Protein AF-A0A438CAY6-F1 (afdb_monomer)

Radius of gyration: 26.14 Å; Cα contacts (8 Å, |Δi|>4): 34; chains: 1; bounding box: 60×18×71 Å

Organism: Vitis vinifera (NCBI:txid29760)

pLDDT: mean 85.48, std 8.79, range [54.5, 96.44]

Mean predicted aligned error: 11.06 Å

Structure (mmCIF, N/CA/C/O backbone):
data_AF-A0A438CAY6-F1
#
_entry.id   AF-A0A438CAY6-F1
#
loop_
_atom_site.group_PDB
_atom_site.id
_atom_site.type_symbol
_atom_site.label_atom_id
_atom_site.label_alt_id
_atom_site.label_comp_id
_atom_site.label_asym_id
_atom_site.label_entity_id
_atom_site.label_seq_id
_atom_site.pdbx_PDB_ins_code
_atom_site.Cartn_x
_atom_site.Cartn_y
_atom_site.Cartn_z
_atom_site.occ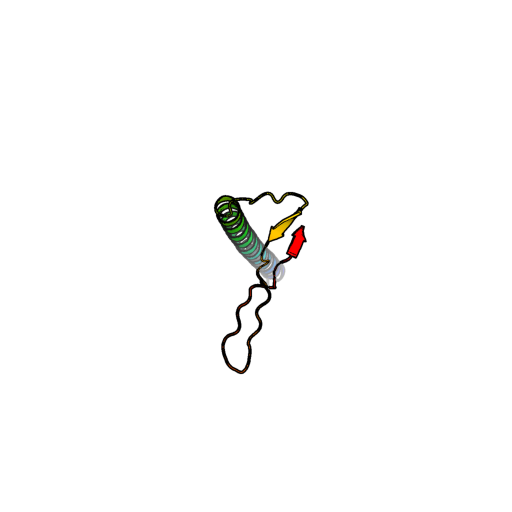upancy
_atom_site.B_iso_or_equiv
_atom_site.auth_seq_id
_atom_site.auth_comp_id
_atom_site.auth_asym_id
_atom_site.auth_atom_id
_atom_site.pdbx_PDB_model_num
ATOM 1 N N . MET A 1 1 ? 28.873 -5.120 -43.623 1.00 54.50 1 MET A N 1
ATOM 2 C CA . MET A 1 1 ? 27.969 -4.626 -42.564 1.00 54.50 1 MET A CA 1
ATOM 3 C C . MET A 1 1 ? 28.574 -5.023 -41.232 1.00 54.50 1 MET A C 1
ATOM 5 O O . MET A 1 1 ? 28.785 -6.213 -41.036 1.00 54.50 1 MET A O 1
ATOM 9 N N . ASP A 1 2 ? 28.883 -4.061 -40.360 1.00 62.44 2 ASP A N 1
ATOM 10 C CA . ASP A 1 2 ? 29.445 -4.328 -39.027 1.00 62.44 2 ASP A CA 1
ATOM 11 C C . ASP A 1 2 ? 28.361 -4.843 -38.076 1.00 62.44 2 ASP A C 1
ATOM 13 O O . ASP A 1 2 ? 27.790 -4.104 -37.273 1.00 62.44 2 ASP A O 1
ATOM 17 N N . LEU A 1 3 ? 28.062 -6.135 -38.203 1.00 67.06 3 LEU A N 1
ATOM 18 C CA . LEU A 1 3 ? 27.089 -6.854 -37.377 1.00 67.06 3 LEU A CA 1
ATOM 19 C C . LEU A 1 3 ? 27.413 -6.724 -35.876 1.00 67.06 3 LEU A C 1
ATOM 21 O O . LEU A 1 3 ? 26.512 -6.488 -35.077 1.00 67.06 3 LEU A O 1
ATOM 25 N N . SER A 1 4 ? 28.699 -6.717 -35.502 1.00 78.31 4 SER A N 1
ATOM 26 C CA . SER A 1 4 ? 29.126 -6.606 -34.098 1.00 78.31 4 SER A CA 1
ATOM 27 C C . SER A 1 4 ? 28.765 -5.269 -33.441 1.00 78.31 4 SER A C 1
ATOM 29 O O . SER A 1 4 ? 28.470 -5.228 -32.247 1.00 78.31 4 SER A O 1
ATOM 31 N N . ARG A 1 5 ? 28.746 -4.167 -34.204 1.00 81.25 5 ARG A N 1
ATOM 32 C CA . ARG A 1 5 ? 28.385 -2.840 -33.685 1.00 81.25 5 ARG A CA 1
ATOM 33 C C . ARG A 1 5 ? 26.879 -2.721 -33.458 1.00 81.25 5 ARG A C 1
ATOM 35 O O . ARG A 1 5 ? 26.454 -2.081 -32.498 1.00 81.25 5 ARG A O 1
ATOM 42 N N . ALA A 1 6 ? 26.082 -3.342 -34.328 1.00 81.62 6 ALA A N 1
ATOM 43 C CA . ALA A 1 6 ? 24.633 -3.406 -34.173 1.00 81.62 6 ALA A CA 1
ATOM 44 C C . ALA A 1 6 ? 24.233 -4.274 -32.969 1.00 81.62 6 ALA A C 1
ATOM 46 O O . ALA A 1 6 ? 23.356 -3.878 -32.202 1.00 81.62 6 ALA A O 1
ATOM 47 N N . ASP A 1 7 ? 24.914 -5.402 -32.764 1.00 84.50 7 ASP A N 1
ATOM 48 C CA . ASP A 1 7 ? 24.661 -6.297 -31.632 1.00 84.50 7 ASP A CA 1
ATOM 49 C C . ASP A 1 7 ? 25.027 -5.648 -30.290 1.00 84.50 7 ASP A C 1
ATOM 51 O O . ASP A 1 7 ? 24.229 -5.683 -29.353 1.00 84.50 7 ASP A O 1
ATOM 55 N N . MET A 1 8 ? 26.176 -4.964 -30.211 1.00 87.56 8 MET A N 1
ATOM 56 C CA . MET A 1 8 ? 26.564 -4.203 -29.015 1.00 87.56 8 MET A CA 1
ATOM 57 C C . MET A 1 8 ? 25.566 -3.092 -28.687 1.00 87.56 8 MET A C 1
ATOM 59 O O . MET A 1 8 ? 25.204 -2.918 -27.526 1.00 87.56 8 MET A O 1
ATOM 63 N N . LYS A 1 9 ? 25.085 -2.363 -29.702 1.00 88.81 9 LYS A N 1
ATOM 64 C CA . LYS A 1 9 ? 24.078 -1.320 -29.496 1.00 88.81 9 LYS A CA 1
ATOM 65 C C . LYS A 1 9 ? 22.790 -1.904 -28.911 1.00 88.81 9 LYS A C 1
ATOM 67 O O . LYS A 1 9 ? 22.302 -1.397 -27.912 1.00 88.81 9 LYS A O 1
ATOM 72 N N . ARG A 1 10 ? 22.284 -3.009 -29.472 1.00 88.31 10 ARG A N 1
ATOM 73 C CA . ARG A 1 10 ? 21.073 -3.674 -28.960 1.00 88.31 10 ARG A CA 1
ATOM 74 C C . ARG A 1 10 ? 21.245 -4.170 -27.527 1.00 88.31 10 ARG A C 1
ATOM 76 O O . ARG A 1 10 ? 20.302 -4.083 -26.754 1.00 88.31 10 ARG A O 1
ATOM 83 N N . PHE A 1 11 ? 22.421 -4.688 -27.175 1.00 89.81 11 PHE A N 1
ATOM 84 C CA . PHE A 1 11 ? 22.711 -5.116 -25.806 1.00 89.81 11 PHE A CA 1
ATOM 85 C C . PHE A 1 11 ? 22.658 -3.944 -24.815 1.00 89.81 11 PHE A C 1
ATOM 87 O O . PHE A 1 11 ? 22.016 -4.056 -23.774 1.00 89.81 11 PHE A O 1
ATOM 94 N N . LEU A 1 12 ? 23.276 -2.811 -25.164 1.00 91.81 12 LEU A N 1
ATOM 95 C CA . LEU A 1 12 ? 23.251 -1.602 -24.336 1.00 91.81 12 LEU A CA 1
ATOM 96 C C . LEU A 1 12 ? 21.832 -1.038 -24.199 1.00 91.81 12 LEU A C 1
ATOM 98 O O . LEU A 1 12 ? 21.396 -0.778 -23.081 1.00 91.81 12 LEU A O 1
ATOM 102 N N . ASP A 1 13 ? 21.097 -0.941 -25.311 1.00 90.56 13 ASP A N 1
ATOM 103 C CA . ASP A 1 13 ? 19.711 -0.459 -25.324 1.00 90.56 13 ASP A CA 1
ATOM 104 C C . ASP A 1 13 ? 18.807 -1.335 -24.425 1.00 90.56 13 ASP A C 1
ATOM 106 O O . ASP A 1 13 ? 17.929 -0.834 -23.723 1.00 90.56 13 ASP A O 1
ATOM 110 N N . LEU A 1 14 ? 19.017 -2.659 -24.416 1.00 93.12 14 LEU A N 1
ATOM 111 C CA . LEU A 1 14 ? 18.262 -3.582 -23.561 1.00 93.12 14 LEU A CA 1
ATOM 112 C C . LEU A 1 14 ? 18.600 -3.418 -22.074 1.00 93.12 14 LEU A C 1
ATOM 114 O O . LEU A 1 14 ? 17.686 -3.436 -21.249 1.00 93.12 14 LEU A O 1
ATOM 118 N N . ASN A 1 15 ? 19.880 -3.244 -21.739 1.00 92.94 15 ASN A N 1
ATOM 119 C CA . ASN A 1 15 ? 20.311 -3.040 -20.357 1.00 92.94 15 ASN A CA 1
ATOM 120 C C . ASN A 1 15 ? 19.752 -1.727 -19.786 1.00 92.94 15 ASN A C 1
ATOM 122 O O . ASN A 1 15 ? 19.228 -1.710 -18.677 1.00 92.94 15 ASN A O 1
ATOM 126 N N . GLU A 1 16 ? 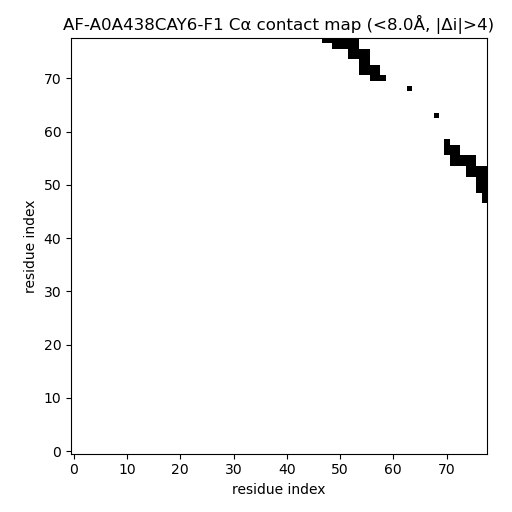19.777 -0.649 -20.573 1.00 93.44 16 GLU A N 1
ATOM 127 C CA . GLU A 1 16 ? 19.208 0.644 -20.174 1.00 93.44 16 GLU A CA 1
ATOM 128 C C . GLU A 1 16 ? 17.698 0.534 -19.891 1.00 93.44 16 GLU A C 1
ATOM 130 O O . GLU A 1 16 ? 17.197 1.038 -18.884 1.00 93.44 16 GLU A O 1
ATOM 135 N N . MET A 1 17 ? 16.959 -0.204 -20.724 1.00 94.56 17 MET A N 1
ATOM 136 C CA . MET A 1 17 ? 15.529 -0.449 -20.503 1.00 94.56 17 MET A CA 1
ATOM 137 C C . MET A 1 17 ? 15.248 -1.268 -19.236 1.00 94.56 17 MET A C 1
ATOM 139 O O . MET A 1 17 ? 14.245 -1.035 -18.551 1.00 94.56 17 MET A O 1
ATOM 143 N N . GLU A 1 18 ? 16.104 -2.240 -18.920 1.00 93.50 18 GLU A N 1
ATOM 144 C CA . GLU A 1 18 ? 15.983 -3.045 -17.705 1.00 93.50 18 GLU A CA 1
ATOM 145 C C . GLU A 1 18 ? 16.263 -2.218 -16.443 1.00 93.50 18 GLU A C 1
ATOM 147 O O . GLU A 1 18 ? 15.505 -2.307 -15.472 1.00 93.50 18 GLU A O 1
ATOM 152 N N . GLU A 1 19 ? 17.272 -1.346 -16.476 1.00 93.88 19 GLU A N 1
ATOM 153 C CA . GLU A 1 19 ? 17.566 -0.399 -15.396 1.00 93.88 19 GLU A CA 1
ATOM 154 C C . GLU A 1 19 ? 16.383 0.541 -15.134 1.00 93.88 19 GLU A C 1
ATOM 156 O O . GLU A 1 19 ? 15.890 0.612 -14.006 1.00 93.88 19 GLU A O 1
ATOM 161 N N . LEU A 1 20 ? 15.822 1.156 -16.182 1.00 95.19 20 LEU A N 1
ATOM 162 C CA . LEU A 1 20 ? 14.643 2.023 -16.065 1.00 95.19 20 LEU A CA 1
ATOM 163 C C . LEU A 1 20 ? 13.437 1.298 -15.450 1.00 95.19 20 LEU A C 1
ATOM 165 O O . LEU A 1 20 ? 12.692 1.861 -14.639 1.00 95.19 20 LEU A O 1
ATOM 169 N N . ARG A 1 21 ? 13.233 0.027 -15.813 1.00 95.62 21 ARG A N 1
ATOM 170 C CA . ARG A 1 21 ? 12.160 -0.800 -15.248 1.00 95.62 21 ARG A CA 1
ATOM 171 C C . ARG A 1 21 ? 12.388 -1.079 -13.764 1.00 95.62 21 ARG A C 1
ATOM 173 O O . ARG A 1 21 ? 11.438 -0.996 -12.977 1.00 95.62 21 ARG A O 1
ATOM 180 N N . ASN A 1 22 ? 13.619 -1.410 -13.389 1.00 96.00 22 ASN A N 1
ATOM 181 C CA . ASN A 1 22 ? 13.994 -1.679 -12.005 1.00 96.00 22 ASN A CA 1
ATOM 182 C C . ASN A 1 22 ? 13.847 -0.426 -11.139 1.00 96.00 22 ASN A C 1
ATOM 184 O O . ASN A 1 22 ? 13.270 -0.499 -10.052 1.00 96.00 22 ASN A O 1
ATOM 188 N N . ASP A 1 23 ? 14.248 0.734 -11.649 1.00 96.12 23 ASP A N 1
ATOM 189 C CA . A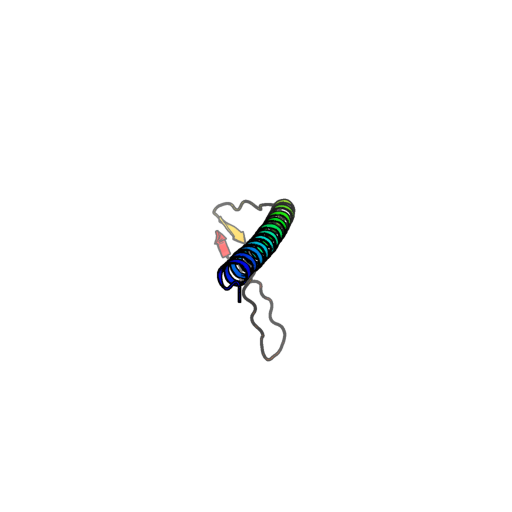SP A 1 23 ? 14.084 2.016 -10.969 1.00 96.12 23 ASP A CA 1
ATOM 190 C C . ASP A 1 23 ? 12.612 2.369 -10.753 1.00 96.12 23 ASP A C 1
ATOM 192 O O . ASP A 1 23 ? 12.207 2.717 -9.638 1.00 96.12 23 ASP A O 1
ATOM 196 N N . ALA A 1 24 ? 11.772 2.199 -11.778 1.00 95.81 24 ALA A N 1
ATOM 197 C CA . ALA A 1 24 ? 10.333 2.408 -11.652 1.00 95.81 24 ALA A CA 1
ATOM 198 C C . ALA A 1 24 ? 9.708 1.481 -10.593 1.00 95.81 24 ALA A C 1
ATOM 200 O O . ALA A 1 24 ? 8.888 1.917 -9.773 1.00 95.81 24 ALA A O 1
ATOM 201 N N . TYR A 1 25 ? 10.113 0.208 -10.569 1.00 96.12 25 TYR A N 1
ATOM 202 C CA . TYR A 1 25 ? 9.637 -0.768 -9.590 1.00 96.12 25 TYR A CA 1
ATOM 203 C C . TYR A 1 25 ? 10.081 -0.419 -8.163 1.00 96.12 25 TYR A C 1
ATOM 205 O O . TYR A 1 25 ? 9.257 -0.393 -7.242 1.00 96.12 25 TYR A O 1
ATOM 213 N N . ASN A 1 26 ? 11.358 -0.080 -7.984 1.00 95.94 26 ASN A N 1
ATOM 214 C CA . ASN A 1 26 ? 11.921 0.334 -6.703 1.00 95.94 26 ASN A CA 1
ATOM 215 C C . ASN A 1 26 ? 11.230 1.594 -6.176 1.00 95.94 26 ASN A C 1
ATOM 217 O O . ASN A 1 26 ? 10.793 1.623 -5.023 1.00 95.94 26 ASN A O 1
ATOM 221 N N . ASN A 1 27 ? 11.031 2.599 -7.028 1.00 94.88 27 ASN A N 1
ATOM 222 C CA . ASN A 1 27 ? 10.331 3.823 -6.658 1.00 94.88 27 ASN A CA 1
ATOM 223 C C . ASN A 1 27 ? 8.870 3.548 -6.247 1.00 94.88 27 ASN A C 1
ATOM 225 O O . ASN A 1 27 ? 8.406 4.028 -5.209 1.00 94.88 27 ASN A O 1
ATOM 229 N N . SER A 1 28 ? 8.155 2.697 -6.995 1.00 95.31 28 SER A N 1
ATOM 230 C CA . SER A 1 28 ? 6.794 2.268 -6.637 1.00 95.31 28 SER A CA 1
ATOM 231 C C . SER A 1 28 ? 6.746 1.576 -5.271 1.00 95.31 28 SER A C 1
ATOM 233 O O . SER A 1 28 ? 5.870 1.860 -4.448 1.00 95.31 28 SER A O 1
ATOM 235 N N . ASN A 1 29 ? 7.708 0.694 -4.992 1.00 96.06 29 ASN A N 1
ATOM 236 C CA . ASN A 1 29 ? 7.805 0.009 -3.707 1.00 96.06 29 ASN A CA 1
ATOM 237 C C . ASN A 1 29 ? 8.083 0.978 -2.557 1.00 96.06 29 ASN A C 1
ATOM 239 O O . ASN A 1 29 ? 7.431 0.882 -1.514 1.00 96.06 29 ASN A O 1
ATOM 243 N N . ILE A 1 30 ? 8.981 1.945 -2.749 1.00 96.44 30 ILE A N 1
ATOM 244 C CA . ILE A 1 30 ? 9.269 2.983 -1.753 1.00 96.44 30 ILE A CA 1
ATOM 245 C C . ILE A 1 30 ? 8.008 3.801 -1.457 1.00 96.44 30 ILE A C 1
ATOM 247 O O . ILE A 1 30 ? 7.680 4.017 -0.288 1.00 96.44 30 ILE A O 1
ATOM 251 N N . ALA A 1 31 ? 7.259 4.210 -2.483 1.00 95.56 31 ALA A N 1
ATOM 252 C CA . ALA A 1 31 ? 6.011 4.950 -2.306 1.00 95.56 31 ALA A CA 1
ATOM 253 C C . ALA A 1 31 ? 4.977 4.148 -1.495 1.00 95.56 31 ALA A C 1
ATOM 255 O O . ALA A 1 31 ? 4.420 4.659 -0.520 1.00 95.56 31 ALA A O 1
ATOM 256 N N . LYS A 1 32 ? 4.777 2.865 -1.826 1.00 95.44 32 LYS A N 1
ATOM 257 C CA . LYS A 1 32 ? 3.875 1.965 -1.082 1.00 95.44 32 LYS A CA 1
ATOM 258 C C . LYS A 1 32 ? 4.306 1.791 0.373 1.00 95.44 32 LYS A C 1
ATOM 260 O O . LYS A 1 32 ? 3.467 1.829 1.271 1.00 95.44 32 LYS A O 1
ATOM 265 N N . GLN A 1 33 ? 5.604 1.623 0.624 1.00 95.31 33 GLN A N 1
ATOM 266 C CA . GLN A 1 33 ? 6.129 1.494 1.983 1.00 95.31 33 GLN A CA 1
ATOM 267 C C . GLN A 1 33 ? 5.938 2.777 2.796 1.00 95.31 33 GLN A C 1
ATOM 269 O O . GLN A 1 33 ? 5.535 2.701 3.956 1.00 95.31 33 GLN A O 1
ATOM 274 N N . ARG A 1 34 ? 6.183 3.952 2.201 1.00 94.44 34 ARG A N 1
ATOM 275 C CA . ARG A 1 34 ? 5.935 5.250 2.850 1.00 94.44 34 ARG A C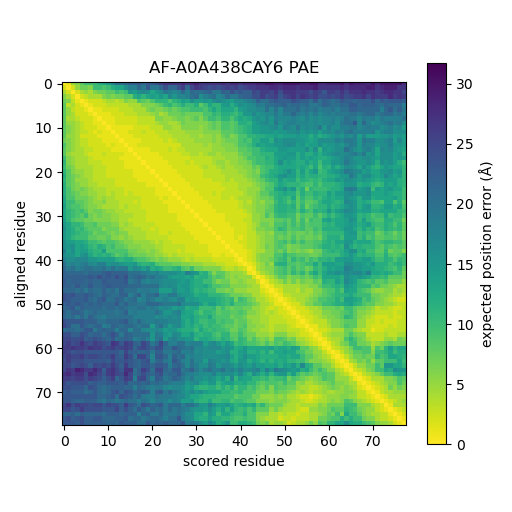A 1
ATOM 276 C C . ARG A 1 34 ? 4.464 5.417 3.212 1.00 94.44 34 ARG A C 1
ATOM 278 O O . ARG A 1 34 ? 4.163 5.764 4.350 1.00 94.44 34 ARG A O 1
ATOM 285 N N . LEU A 1 35 ? 3.563 5.095 2.283 1.00 93.81 35 LEU A N 1
ATOM 286 C CA . LEU A 1 35 ? 2.123 5.157 2.521 1.00 93.81 35 LEU A CA 1
ATOM 287 C C . LEU A 1 35 ? 1.693 4.219 3.655 1.00 93.81 35 LEU A C 1
ATOM 289 O O . LEU A 1 35 ? 0.946 4.631 4.538 1.00 93.81 35 LEU A O 1
ATOM 293 N N . LYS A 1 36 ? 2.209 2.984 3.675 1.00 92.12 36 LYS A N 1
ATOM 294 C CA . LYS A 1 36 ? 1.939 2.030 4.756 1.00 92.12 36 LYS A CA 1
ATOM 295 C C . LYS A 1 36 ? 2.422 2.553 6.109 1.00 92.12 36 LYS A C 1
ATOM 297 O O . LYS A 1 36 ? 1.672 2.496 7.072 1.00 92.12 36 LYS A O 1
ATOM 302 N N . ARG A 1 37 ? 3.641 3.102 6.184 1.00 91.31 37 ARG A N 1
ATOM 303 C CA . ARG A 1 37 ? 4.173 3.685 7.429 1.00 91.31 37 ARG A CA 1
ATOM 304 C C . ARG A 1 37 ? 3.304 4.835 7.931 1.00 91.31 37 ARG A C 1
ATOM 306 O O . ARG A 1 37 ? 2.999 4.870 9.114 1.00 91.31 37 ARG A O 1
ATOM 313 N N . TRP A 1 38 ? 2.891 5.738 7.042 1.00 91.00 38 TRP A N 1
ATOM 314 C CA . TRP A 1 38 ? 2.005 6.848 7.400 1.00 91.00 38 TRP A CA 1
ATOM 315 C C . TRP A 1 38 ? 0.639 6.353 7.894 1.00 91.00 38 TRP A C 1
ATOM 317 O O . TRP A 1 38 ? 0.156 6.800 8.930 1.00 91.00 38 TRP A O 1
ATO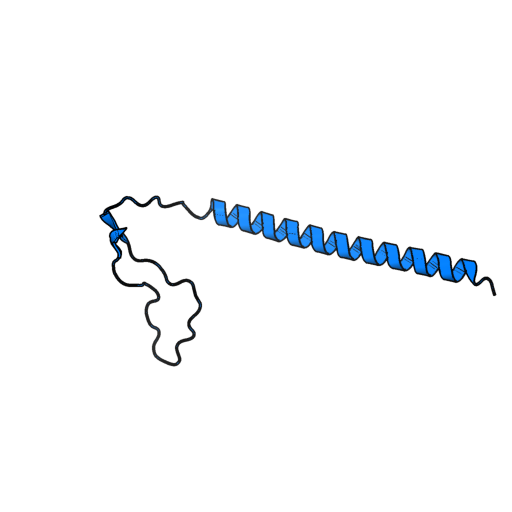M 327 N N . HIS A 1 39 ? 0.047 5.374 7.205 1.00 86.75 39 HIS A N 1
ATOM 328 C CA . HIS A 1 39 ? -1.204 4.748 7.630 1.00 86.75 39 HIS A CA 1
ATOM 329 C C . HIS A 1 39 ? -1.072 4.086 9.009 1.00 86.75 39 HIS A C 1
ATOM 331 O O . HIS A 1 39 ? -1.889 4.325 9.893 1.00 86.75 39 HIS A O 1
ATOM 337 N N . ASP A 1 40 ? -0.027 3.285 9.214 1.00 85.75 40 ASP A N 1
ATOM 338 C CA . ASP A 1 40 ? 0.192 2.558 10.465 1.00 85.75 40 ASP A CA 1
ATOM 339 C C . ASP A 1 40 ? 0.502 3.505 11.638 1.00 85.75 40 ASP A C 1
ATOM 341 O O . ASP A 1 40 ? 0.158 3.189 12.774 1.00 85.75 40 ASP A O 1
ATOM 345 N N . GLN A 1 41 ? 1.101 4.675 11.378 1.00 86.94 41 GLN A N 1
ATOM 346 C CA . GLN A 1 41 ? 1.252 5.747 12.371 1.00 86.94 41 GLN A CA 1
ATOM 347 C C . GLN A 1 41 ? -0.090 6.387 12.747 1.00 86.94 41 GLN A C 1
ATOM 349 O O . GLN A 1 41 ? -0.287 6.763 13.901 1.00 86.94 41 GLN A O 1
ATOM 354 N N . LEU A 1 42 ? -1.007 6.521 11.786 1.00 84.88 42 LEU A N 1
ATOM 355 C CA . LEU A 1 42 ? -2.323 7.118 12.009 1.00 84.88 42 LEU A CA 1
ATOM 356 C C . LEU A 1 42 ? -3.272 6.170 12.761 1.00 84.88 42 LEU A C 1
ATOM 358 O O . LEU A 1 42 ? -4.151 6.613 13.503 1.00 84.88 42 LEU A O 1
ATOM 362 N N . VAL A 1 43 ? -3.109 4.856 12.577 1.00 81.00 43 VAL A N 1
ATOM 363 C CA . VAL A 1 43 ? -3.901 3.850 13.287 1.00 81.00 43 VAL A CA 1
ATOM 364 C C . VAL A 1 43 ?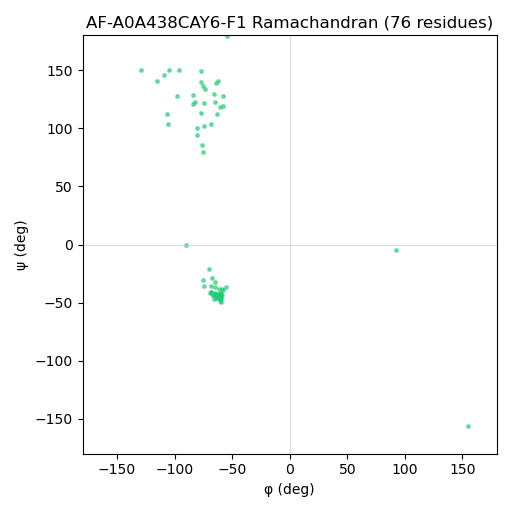 -3.428 3.759 14.736 1.00 81.00 43 VAL A C 1
ATOM 366 O O . VAL A 1 43 ? -2.442 3.101 15.061 1.00 81.00 43 VAL A O 1
ATOM 369 N N . SER A 1 44 ? -4.188 4.377 15.639 1.00 77.06 44 SER A N 1
ATOM 370 C CA . SER A 1 44 ? -4.028 4.143 17.073 1.00 77.06 44 SER A CA 1
ATOM 371 C C . SER A 1 44 ? -4.275 2.662 17.376 1.00 77.06 44 SER A C 1
ATOM 373 O O . SER A 1 44 ? -5.36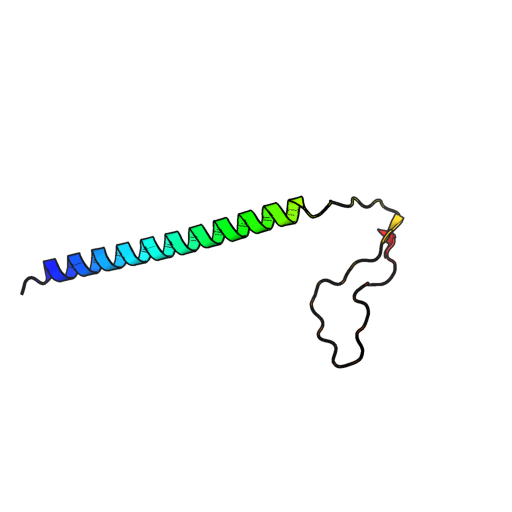4 2.130 17.132 1.00 77.06 44 SER A O 1
ATOM 375 N N . ARG A 1 45 ? -3.249 1.978 17.893 1.00 74.75 45 ARG A N 1
ATOM 376 C CA . ARG A 1 45 ? -3.371 0.597 18.362 1.00 74.75 45 ARG A CA 1
ATOM 377 C C . ARG A 1 45 ? -4.248 0.590 19.608 1.00 74.75 45 ARG A C 1
ATOM 379 O O . ARG A 1 45 ? -3.800 0.959 20.688 1.00 74.75 45 ARG A O 1
ATOM 386 N N . LYS A 1 46 ? -5.503 0.169 19.456 1.00 78.62 46 LYS A N 1
ATOM 387 C CA . LYS A 1 46 ? -6.337 -0.192 20.603 1.00 78.62 46 LYS A CA 1
ATOM 388 C C . LYS A 1 46 ? -5.900 -1.564 21.091 1.00 78.62 46 LYS A C 1
ATOM 390 O O . LYS A 1 46 ? -6.053 -2.549 20.372 1.00 78.62 46 LYS A O 1
ATOM 395 N N . GLU A 1 47 ? -5.337 -1.611 22.290 1.00 82.00 47 GLU A N 1
ATOM 396 C CA . GLU A 1 47 ? -5.124 -2.867 22.995 1.00 82.00 47 GLU A CA 1
ATOM 397 C C . GLU A 1 47 ? -6.448 -3.340 23.581 1.00 82.00 47 GLU A C 1
ATOM 399 O O . GLU A 1 47 ? -7.254 -2.545 24.072 1.00 82.00 47 GLU A O 1
ATOM 404 N N . PHE A 1 48 ? -6.676 -4.642 23.492 1.00 84.00 48 PHE A N 1
ATOM 405 C CA . PHE A 1 48 ? -7.879 -5.262 24.002 1.00 84.00 48 PHE A CA 1
ATOM 406 C C . PHE A 1 48 ? -7.541 -6.218 25.141 1.00 84.00 48 PHE A C 1
ATOM 408 O O . PHE A 1 48 ? -6.552 -6.947 25.070 1.00 84.00 48 PHE A O 1
ATOM 415 N N . GLN A 1 49 ? -8.378 -6.234 26.175 1.00 87.12 49 GLN A N 1
ATOM 416 C CA . GLN A 1 49 ? -8.215 -7.120 27.327 1.00 87.12 49 GLN A CA 1
ATOM 417 C C . GLN A 1 49 ? -9.216 -8.281 27.283 1.00 87.12 49 GLN A C 1
ATOM 419 O O . GLN A 1 49 ? -10.328 -8.142 26.767 1.00 87.12 49 GLN A O 1
ATOM 424 N N . LYS A 1 50 ? -8.827 -9.428 27.857 1.00 85.94 50 LYS A N 1
ATOM 425 C CA . LYS A 1 50 ? -9.698 -10.604 27.990 1.00 85.94 50 LYS A CA 1
ATOM 426 C C . LYS A 1 50 ? -10.962 -10.226 28.767 1.00 85.94 50 LYS A C 1
ATOM 428 O O . LYS A 1 50 ? -10.869 -9.667 29.857 1.00 85.94 50 LYS A O 1
ATOM 433 N N . GLY A 1 51 ? -12.134 -10.531 28.213 1.00 86.88 51 GLY A N 1
ATOM 434 C CA . GLY A 1 51 ? -13.431 -10.156 28.789 1.00 86.88 51 GLY A CA 1
ATOM 435 C C . GLY A 1 51 ? -14.007 -8.826 28.286 1.00 86.88 51 GLY A C 1
ATOM 436 O O . GLY A 1 51 ? -15.148 -8.496 28.616 1.00 86.88 51 GLY A O 1
ATOM 437 N N . GLN A 1 52 ? -13.279 -8.069 27.460 1.00 88.94 52 GLN A N 1
ATOM 438 C CA . GLN A 1 52 ? -13.800 -6.849 26.845 1.00 88.94 52 GLN A CA 1
ATOM 439 C C . GLN A 1 52 ? -14.808 -7.179 25.739 1.00 88.94 52 GLN A C 1
ATOM 441 O O . GLN A 1 52 ? -14.551 -8.017 24.873 1.00 88.94 52 GLN A O 1
ATOM 446 N N . ARG A 1 53 ? -15.948 -6.475 25.740 1.00 88.31 53 ARG A N 1
ATOM 447 C CA . ARG A 1 53 ? -16.918 -6.540 24.642 1.00 88.31 53 ARG A CA 1
ATOM 448 C C . ARG A 1 53 ? -16.490 -5.622 23.506 1.00 88.31 53 ARG A C 1
ATOM 450 O O . ARG A 1 53 ? -16.345 -4.417 23.704 1.00 88.31 53 ARG A O 1
ATOM 457 N N . VAL A 1 54 ? -16.330 -6.182 22.315 1.00 88.00 54 VAL A N 1
ATOM 458 C CA . VAL A 1 54 ? -15.938 -5.452 21.108 1.00 88.00 54 VAL A CA 1
ATOM 459 C C . VAL A 1 54 ? -16.889 -5.749 19.957 1.00 88.00 54 VAL A C 1
ATOM 461 O O . VAL A 1 54 ? -17.458 -6.834 19.862 1.00 88.00 54 VAL A O 1
ATOM 464 N N . LEU A 1 55 ? -17.050 -4.771 19.068 1.00 87.31 55 LEU A N 1
ATOM 465 C CA . LEU A 1 55 ? -17.737 -4.937 17.790 1.00 87.31 55 LEU A 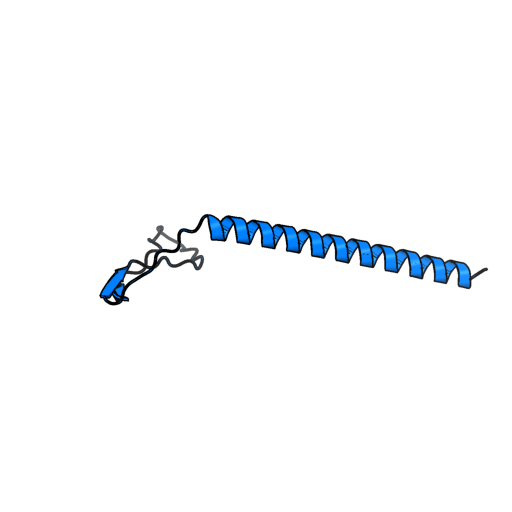CA 1
ATOM 466 C C . LEU A 1 55 ? -16.676 -4.961 16.685 1.00 87.31 55 LEU A C 1
ATOM 468 O O . LEU A 1 55 ? -16.123 -3.908 16.356 1.00 87.31 55 LEU A O 1
ATOM 472 N N . PRO A 1 56 ? -16.338 -6.131 16.124 1.00 85.38 56 PRO A N 1
ATOM 473 C CA . PRO A 1 56 ? -15.385 -6.210 15.037 1.00 85.38 56 PRO A CA 1
ATOM 474 C C . PRO A 1 56 ? -16.031 -5.738 13.733 1.00 85.38 56 PRO A C 1
ATOM 476 O O . PRO A 1 56 ? -17.168 -6.081 13.397 1.00 85.38 56 PRO A O 1
ATOM 479 N N . TYR A 1 57 ? -15.283 -4.937 12.979 1.00 84.31 57 TYR A N 1
ATOM 480 C CA . TYR A 1 57 ? -15.693 -4.475 11.660 1.00 84.31 57 TYR A CA 1
ATOM 481 C C . TYR A 1 57 ? -15.343 -5.515 10.591 1.00 84.31 57 TYR A C 1
ATOM 483 O O . TYR A 1 57 ? -14.193 -5.940 10.474 1.00 84.31 57 TYR A O 1
ATOM 491 N N . HIS A 1 58 ? -16.310 -5.894 9.757 1.00 81.19 58 HIS A N 1
ATOM 492 C CA . HIS A 1 58 ? -16.088 -6.817 8.650 1.00 81.19 58 HIS A CA 1
ATOM 493 C C . HIS A 1 58 ? -15.472 -6.093 7.442 1.00 81.19 58 HIS A C 1
ATOM 495 O O . HIS A 1 58 ? -16.181 -5.531 6.599 1.00 81.19 58 HIS A O 1
ATOM 501 N N . SER A 1 59 ? -14.139 -6.120 7.338 1.00 77.50 59 SER A N 1
ATOM 502 C CA . SER A 1 59 ? -13.356 -5.387 6.327 1.00 77.50 59 SER A CA 1
ATOM 503 C C . SER A 1 59 ? -13.496 -5.902 4.890 1.00 77.50 59 SER A C 1
ATOM 505 O O . SER A 1 59 ? -13.286 -5.128 3.952 1.00 77.50 59 SER A O 1
ATOM 507 N N . LYS A 1 60 ? -13.927 -7.153 4.675 1.00 80.00 60 LYS A N 1
ATOM 508 C CA . LYS A 1 60 ? -14.166 -7.678 3.320 1.00 80.00 60 LYS A CA 1
ATOM 509 C C . LYS A 1 60 ? -15.329 -6.936 2.662 1.00 80.00 60 LYS A C 1
ATOM 511 O O . LYS A 1 60 ? -16.397 -6.807 3.269 1.00 80.00 60 LYS A O 1
ATOM 516 N N . LEU A 1 61 ? -15.111 -6.455 1.437 1.00 67.12 61 LEU A N 1
ATOM 517 C CA . LEU A 1 61 ? -16.135 -5.804 0.625 1.00 67.12 61 LEU A CA 1
ATOM 518 C C . LEU A 1 61 ? -17.245 -6.827 0.337 1.00 67.12 61 LEU A C 1
ATOM 520 O O . LEU A 1 61 ? -17.010 -7.820 -0.345 1.00 67.12 61 LEU A O 1
ATOM 524 N N . HIS A 1 62 ? -18.436 -6.615 0.886 1.00 69.69 62 HIS A N 1
ATOM 525 C CA . HIS A 1 62 ? -19.644 -7.288 0.419 1.00 69.69 62 HIS A CA 1
ATOM 526 C C . HIS A 1 62 ? -20.465 -6.255 -0.337 1.00 69.69 62 HIS A C 1
ATOM 528 O O . HIS A 1 62 ? -20.954 -5.290 0.251 1.00 69.69 62 HIS A O 1
ATOM 534 N N . ILE A 1 63 ? -20.582 -6.449 -1.647 1.00 72.56 63 ILE A N 1
ATOM 535 C CA . ILE A 1 63 ? -21.542 -5.717 -2.464 1.00 72.56 63 ILE A CA 1
ATOM 536 C C . ILE A 1 63 ? -22.874 -6.430 -2.238 1.00 72.56 63 ILE A C 1
ATOM 538 O O . ILE A 1 63 ? -23.089 -7.523 -2.753 1.00 72.56 63 ILE A O 1
ATOM 542 N N . PHE A 1 64 ? -23.729 -5.870 -1.384 1.00 72.69 64 PHE A N 1
ATOM 543 C CA . PHE A 1 64 ? -25.043 -6.451 -1.117 1.00 72.69 64 PHE A CA 1
ATOM 544 C C . PHE A 1 64 ? -26.035 -5.994 -2.200 1.00 72.69 64 PHE A C 1
ATOM 546 O O . PHE A 1 64 ? -26.259 -4.788 -2.319 1.00 72.69 64 PHE A O 1
ATOM 553 N N . PRO A 1 65 ? -26.664 -6.908 -2.966 1.00 70.94 65 PRO A N 1
ATOM 554 C CA . PRO A 1 65 ? -27.757 -6.557 -3.867 1.00 70.94 65 PRO A CA 1
ATOM 555 C C . PRO A 1 65 ? -29.030 -6.333 -3.033 1.00 70.94 65 PRO A C 1
ATOM 557 O O . PRO A 1 65 ? -29.792 -7.258 -2.769 1.00 70.94 65 PRO A O 1
ATOM 560 N N . GLY A 1 66 ? -29.216 -5.118 -2.511 1.00 78.19 66 GLY A N 1
ATOM 561 C CA . GLY A 1 66 ? -30.357 -4.762 -1.662 1.00 78.19 66 GLY A CA 1
ATOM 562 C C . GLY A 1 66 ? -30.069 -3.593 -0.716 1.00 78.19 66 GLY A C 1
ATOM 563 O O . GLY A 1 66 ? -29.193 -2.771 -0.974 1.00 78.19 66 GLY A O 1
ATOM 564 N N . LYS A 1 67 ? -30.810 -3.504 0.400 1.00 78.94 67 LYS A N 1
ATOM 565 C CA . LYS A 1 67 ? -30.594 -2.457 1.417 1.00 78.94 67 LYS A CA 1
ATOM 566 C C . LYS A 1 67 ? -29.213 -2.596 2.066 1.00 78.94 67 LYS A C 1
ATOM 568 O O . LYS A 1 67 ? -28.789 -3.700 2.409 1.00 78.94 67 LYS A O 1
ATOM 573 N N . LEU A 1 68 ? -28.553 -1.458 2.283 1.00 76.56 68 LEU A N 1
ATOM 574 C CA . LEU A 1 68 ? -27.261 -1.374 2.958 1.00 76.56 68 LEU A CA 1
ATOM 575 C C . LEU A 1 68 ? -27.366 -1.990 4.367 1.00 76.56 68 LEU A C 1
ATOM 577 O O . LEU A 1 68 ? -28.151 -1.526 5.192 1.00 76.56 68 LEU A O 1
ATOM 581 N N . LYS A 1 69 ? -26.590 -3.042 4.645 1.00 77.19 69 LYS A N 1
ATOM 582 C CA . LYS A 1 69 ? -26.481 -3.643 5.985 1.00 77.19 69 LYS A CA 1
ATOM 583 C C . LYS A 1 69 ? -25.266 -3.082 6.721 1.00 77.19 69 LYS A C 1
ATOM 585 O O . LYS A 1 69 ? -24.266 -2.726 6.092 1.00 77.19 69 LYS A O 1
ATOM 590 N N . SER A 1 70 ? -25.335 -3.017 8.053 1.00 78.62 70 SER A N 1
ATOM 591 C CA . SER A 1 70 ? -24.166 -2.675 8.864 1.00 78.62 70 SER A CA 1
ATOM 592 C C . SER A 1 70 ? -23.077 -3.737 8.681 1.00 78.62 70 SER A C 1
ATOM 594 O O . SER A 1 70 ? -23.349 -4.931 8.581 1.00 78.62 70 SER A O 1
ATOM 596 N N . ARG A 1 71 ? -21.821 -3.286 8.615 1.00 82.00 71 ARG A N 1
ATOM 597 C CA . ARG A 1 71 ? -20.640 -4.163 8.505 1.00 82.00 71 ARG A CA 1
ATOM 598 C C . ARG A 1 71 ? -20.067 -4.555 9.867 1.00 82.00 71 ARG A C 1
ATOM 600 O O . ARG A 1 71 ? -19.072 -5.269 9.928 1.00 82.00 71 ARG A O 1
ATOM 607 N N . TRP A 1 72 ? -20.668 -4.065 10.947 1.00 85.44 72 TRP A N 1
ATOM 608 C CA . TRP A 1 72 ? -20.323 -4.457 12.304 1.00 85.44 72 TRP A CA 1
ATOM 609 C C . TRP A 1 72 ? -20.879 -5.848 12.559 1.00 85.44 72 TRP A C 1
ATOM 611 O O . TRP A 1 72 ? -22.081 -6.079 12.428 1.00 85.44 72 TRP A O 1
ATOM 621 N N . ILE A 1 73 ? -19.992 -6.772 12.896 1.00 82.06 73 ILE A N 1
ATOM 622 C CA . ILE A 1 73 ? -20.390 -8.083 13.391 1.00 82.06 73 ILE A CA 1
ATOM 623 C C . ILE A 1 73 ? -20.799 -7.875 14.859 1.00 82.06 73 ILE A C 1
ATOM 625 O O . ILE A 1 73 ? -20.316 -6.937 15.495 1.00 82.06 73 ILE A O 1
ATOM 629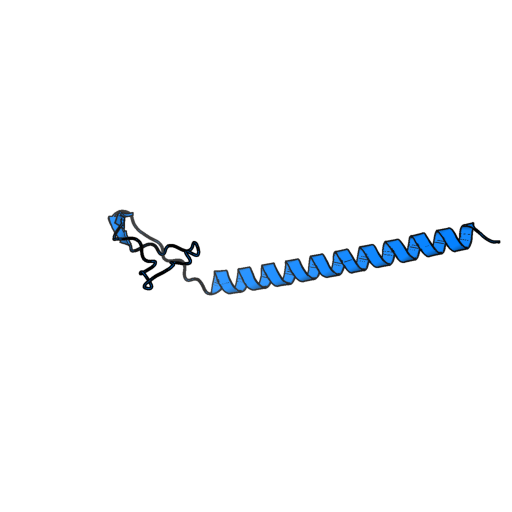 N N . GLY A 1 74 ? -21.743 -8.680 15.359 1.00 85.00 74 GLY A N 1
ATOM 630 C CA . GLY A 1 74 ? -22.355 -8.524 16.686 1.00 85.00 74 GLY A CA 1
ATOM 631 C C . GLY A 1 74 ? -21.357 -8.465 17.856 1.00 85.00 74 GLY A C 1
ATOM 632 O O . GLY A 1 74 ? -20.154 -8.522 17.651 1.00 85.00 74 GLY A O 1
ATOM 633 N N . PRO A 1 75 ? -21.820 -8.321 19.105 1.00 86.19 75 PRO A N 1
ATOM 634 C CA . PRO A 1 75 ? -20.919 -8.193 20.249 1.00 86.19 75 PRO A CA 1
ATOM 635 C C . PRO A 1 75 ? -20.096 -9.473 20.457 1.00 86.19 75 PRO A C 1
ATOM 637 O O . PRO A 1 75 ? -20.661 -10.546 20.658 1.00 86.19 75 PRO A O 1
ATOM 640 N N . PHE A 1 76 ? -18.768 -9.346 20.448 1.00 84.06 76 PHE A N 1
ATOM 641 C CA . PHE A 1 76 ? -17.831 -10.414 20.805 1.00 84.06 76 PHE A CA 1
ATOM 642 C C . PHE A 1 76 ? -17.171 -10.106 22.138 1.00 84.06 76 PHE A C 1
ATOM 644 O O . PHE A 1 76 ? -16.878 -8.950 22.434 1.00 84.06 76 PHE A O 1
ATOM 651 N N . THR A 1 77 ? -16.898 -11.150 22.911 1.00 85.62 77 THR A N 1
ATOM 652 C CA . THR A 1 77 ? -16.008 -11.085 24.070 1.00 85.62 77 THR A CA 1
ATOM 653 C C . THR A 1 77 ? -14.641 -11.599 23.633 1.00 85.62 77 THR A C 1
ATOM 655 O O . THR A 1 77 ? -14.576 -12.671 23.031 1.00 85.62 77 THR A O 1
ATOM 658 N N . ILE A 1 78 ? -13.586 -10.824 23.896 1.00 81.44 78 ILE A N 1
ATOM 659 C CA . ILE A 1 78 ? -12.189 -11.198 23.605 1.00 81.44 78 ILE A CA 1
ATOM 660 C C . ILE A 1 78 ? -11.680 -12.238 24.597 1.00 81.44 78 ILE A C 1
ATOM 662 O O . ILE A 1 78 ? -11.958 -12.079 25.812 1.00 81.44 78 ILE A O 1
#

Solvent-accessible surface area (backbone atoms only — not comparable to full-atom values): 4879 Å² total; per-residue (Å²): 131,72,60,68,60,55,52,52,49,54,53,51,56,52,51,53,53,50,50,54,50,50,51,54,50,52,53,52,51,51,53,53,51,52,52,49,54,54,49,58,68,68,52,76,84,79,84,83,54,82,70,41,78,43,67,54,70,57,82,71,88,75,88,67,96,66,80,89,72,80,53,62,45,69,86,40,70,79

Sequence (78 aa):
MDLSRADMKRFLDLNEMEELRNDAYNNSNIAKQRLKRWHDQLVSRKEFQKGQRVLPYHSKLHIFPGKLKSRWIGPFTI

Secondary structure (DSSP, 8-state):
--HHHHHHHHHHHHHHHHHHHHHHHHHHHHHHHHHHHHHHHHS------TT-EE--B--S----SSSPPP-B---EE-

Foldseek 3Di:
DPPVVVVVVVVVVVVVVVVVVVVVVVVVVVVVVVVVVVVVVVDDDDDDDQQDWDFDFQPDDDPDPDDDDGRTDDIDGD